Protein AF-A0A0G0BNV8-F1 (afdb_monomer_lite)

Foldseek 3Di:
DVVVVVVVVVVVVVVVPVVPPDDPDLDLDDQDPNQHAPSDHDPLSVLLRVLVNVLVVLLVVLVVLLVVLVVLLVVCVVVVHDSVSSVVSNVVSVVSNVVSVVVLVVQCVVPVCSNRPPPPPPPPPPCPVPPPPPPVPDDPPPPPPPPPPVVVVVVVVVVVVVVVVDQDPVRDD

Structure (mmCIF, N/CA/C/O backbone):
data_AF-A0A0G0BNV8-F1
#
_entry.id   AF-A0A0G0BNV8-F1
#
loop_
_atom_site.group_PDB
_atom_site.id
_atom_site.type_symbol
_atom_site.label_atom_id
_atom_site.label_alt_id
_atom_site.label_comp_id
_atom_site.label_asym_id
_atom_site.label_entity_id
_atom_site.label_seq_id
_atom_site.pdbx_PDB_ins_code
_atom_site.Cartn_x
_atom_site.Cartn_y
_atom_site.Cartn_z
_atom_site.occupancy
_atom_site.B_iso_or_equiv
_atom_site.auth_seq_id
_atom_site.auth_comp_id
_atom_site.auth_asym_id
_atom_site.auth_atom_id
_atom_site.pdbx_PDB_model_num
ATOM 1 N N . MET A 1 1 ? -16.801 23.148 18.130 1.00 55.03 1 MET A N 1
ATOM 2 C CA . MET A 1 1 ? -16.599 23.284 16.663 1.00 55.03 1 MET A CA 1
ATOM 3 C C . MET A 1 1 ? -15.487 24.259 16.250 1.00 55.03 1 MET A C 1
ATOM 5 O O . MET A 1 1 ? -14.806 23.955 15.280 1.00 55.03 1 MET A O 1
ATOM 9 N N . LYS A 1 2 ? -15.260 25.393 16.941 1.00 62.41 2 LYS A N 1
ATOM 10 C CA . LYS A 1 2 ? -14.241 26.399 16.548 1.00 62.41 2 LYS A CA 1
ATOM 11 C C . LYS A 1 2 ? -12.790 25.876 16.585 1.00 62.41 2 LYS A C 1
ATOM 13 O O . LYS A 1 2 ? -12.004 26.203 15.707 1.00 62.41 2 LYS A O 1
ATOM 18 N N . ASN A 1 3 ? -12.479 24.984 17.526 1.00 76.50 3 ASN A N 1
ATOM 19 C CA . ASN A 1 3 ? -11.108 24.498 17.740 1.00 76.50 3 ASN A CA 1
ATOM 20 C C . ASN A 1 3 ? -10.740 23.311 16.831 1.00 76.50 3 ASN A C 1
ATOM 22 O O . ASN A 1 3 ? -9.574 23.135 16.516 1.00 76.50 3 ASN A O 1
ATOM 26 N N . ILE A 1 4 ? -11.722 22.538 16.347 1.00 85.19 4 ILE A N 1
ATOM 27 C CA . ILE A 1 4 ? -11.484 21.416 15.416 1.00 85.19 4 ILE A CA 1
ATOM 28 C C . ILE A 1 4 ? -10.971 21.920 14.068 1.00 85.19 4 ILE A C 1
ATOM 30 O O . ILE A 1 4 ? -10.017 21.366 13.537 1.00 85.19 4 ILE A O 1
ATOM 34 N N . LYS A 1 5 ? -11.550 23.007 13.539 1.00 84.25 5 LYS A N 1
ATOM 35 C CA . LYS A 1 5 ? -11.083 23.609 12.282 1.00 84.25 5 LYS A CA 1
ATOM 36 C C . LYS A 1 5 ? -9.661 24.160 12.418 1.00 84.25 5 LYS A C 1
ATOM 38 O O . LYS A 1 5 ? -8.871 24.012 11.498 1.00 84.25 5 LYS A O 1
ATOM 43 N N . ALA A 1 6 ? -9.332 24.738 13.575 1.00 85.44 6 ALA A N 1
ATOM 44 C CA . ALA A 1 6 ? -7.989 25.230 13.871 1.00 85.44 6 ALA A CA 1
ATOM 45 C C . ALA A 1 6 ? -6.965 24.089 14.009 1.00 85.44 6 ALA A C 1
ATOM 47 O O . ALA A 1 6 ? -5.878 24.191 13.457 1.00 85.44 6 ALA A O 1
ATOM 48 N N . ILE A 1 7 ? -7.325 22.983 14.672 1.00 89.31 7 ILE A N 1
ATOM 49 C CA . ILE A 1 7 ? -6.466 21.791 14.791 1.00 89.31 7 ILE A CA 1
ATOM 50 C C . ILE A 1 7 ? -6.236 21.147 13.419 1.00 89.31 7 ILE A C 1
ATOM 52 O O . ILE A 1 7 ? -5.107 20.809 13.080 1.00 89.31 7 ILE A O 1
ATOM 56 N N . LEU A 1 8 ? -7.286 21.024 12.605 1.00 89.19 8 LEU A N 1
ATOM 57 C CA . LEU A 1 8 ? -7.203 20.441 11.265 1.00 89.19 8 LEU A CA 1
ATOM 58 C C . LEU A 1 8 ? -6.358 21.320 10.324 1.00 89.19 8 LEU A C 1
ATOM 60 O O . LEU A 1 8 ? -5.552 20.803 9.557 1.00 89.19 8 LEU A O 1
ATOM 64 N N . LEU A 1 9 ? -6.466 22.647 10.448 1.00 87.50 9 LEU A N 1
ATOM 65 C CA . LEU A 1 9 ? -5.637 23.604 9.712 1.00 87.50 9 LEU A CA 1
ATOM 66 C C . LEU A 1 9 ? -4.166 23.559 10.153 1.00 87.50 9 LEU A C 1
ATOM 68 O O . LEU A 1 9 ? -3.282 23.641 9.307 1.00 87.50 9 LEU A O 1
ATOM 72 N N . LEU A 1 10 ? -3.894 23.374 11.447 1.00 87.06 10 LEU A N 1
ATOM 73 C CA . LEU A 1 10 ? -2.533 23.257 11.980 1.00 87.06 10 LEU A CA 1
ATOM 74 C C . LEU A 1 10 ? -1.875 21.931 11.565 1.00 87.06 10 LEU A C 1
ATOM 76 O O . LEU A 1 10 ? -0.696 21.917 11.220 1.00 87.06 10 LEU A O 1
ATOM 80 N N . LEU A 1 11 ? -2.643 20.838 11.505 1.00 89.00 11 LEU A N 1
ATOM 81 C CA . LEU A 1 11 ? -2.169 19.538 11.022 1.00 89.00 11 LEU A CA 1
ATOM 82 C C . LEU A 1 11 ? -1.847 19.569 9.518 1.00 89.00 11 LEU A C 1
ATOM 84 O O . LEU A 1 11 ? -0.807 19.062 9.103 1.00 89.00 11 LEU A O 1
ATOM 88 N N . ILE A 1 12 ? -2.682 20.240 8.718 1.00 89.12 12 ILE A N 1
ATOM 89 C CA . ILE A 1 12 ? -2.420 20.487 7.291 1.00 89.12 12 ILE A CA 1
ATOM 90 C C . ILE A 1 12 ? -1.186 21.377 7.098 1.00 89.12 12 ILE A C 1
ATOM 92 O O . ILE A 1 12 ? -0.349 21.080 6.249 1.00 89.12 12 ILE A O 1
ATOM 96 N N . LEU A 1 13 ? -1.038 22.437 7.899 1.00 83.81 13 LEU A N 1
ATOM 97 C CA . LEU A 1 13 ? 0.116 23.335 7.827 1.00 83.81 13 LEU A CA 1
ATOM 98 C C . LEU A 1 13 ? 1.415 22.616 8.219 1.00 83.81 13 LEU A C 1
ATOM 100 O O . LEU A 1 13 ? 2.438 22.814 7.575 1.00 83.81 13 LEU A O 1
ATOM 104 N N . SER A 1 14 ? 1.368 21.733 9.220 1.00 79.12 14 SER A N 1
ATOM 105 C CA . SER A 1 14 ? 2.513 20.903 9.601 1.00 79.12 14 SER A CA 1
ATOM 106 C C . SER A 1 14 ? 2.918 19.949 8.477 1.00 79.12 14 SER A C 1
ATOM 108 O O . SER A 1 14 ? 4.104 19.826 8.199 1.00 79.12 14 SER A O 1
ATOM 110 N N . ILE A 1 15 ? 1.956 19.319 7.798 1.00 84.88 15 ILE A N 1
ATOM 111 C CA . ILE A 1 15 ? 2.214 18.473 6.622 1.00 84.88 15 ILE A CA 1
ATOM 112 C C . ILE A 1 15 ? 2.821 19.266 5.459 1.00 84.88 15 ILE A C 1
ATOM 114 O O . ILE A 1 15 ? 3.676 18.749 4.745 1.00 84.88 15 ILE A O 1
ATOM 118 N N . LEU A 1 16 ? 2.427 20.531 5.298 1.00 80.19 16 LEU A N 1
ATOM 119 C CA . LEU A 1 16 ? 2.891 21.389 4.209 1.00 80.19 16 LEU A CA 1
ATOM 120 C C . LEU A 1 16 ? 4.295 21.976 4.441 1.00 80.19 16 LEU A C 1
ATOM 122 O O . LEU A 1 16 ? 4.973 22.318 3.476 1.00 80.19 16 LEU A O 1
ATOM 126 N N . VAL A 1 17 ? 4.740 22.088 5.697 1.00 77.81 17 VAL A N 1
ATOM 127 C CA . VAL A 1 17 ? 6.058 22.648 6.065 1.00 77.81 17 VAL A CA 1
ATOM 128 C C . VAL A 1 17 ? 7.155 21.573 6.155 1.00 77.81 17 VAL A C 1
ATOM 130 O O . VAL A 1 17 ? 8.331 21.884 5.982 1.00 77.81 17 VAL A O 1
ATOM 133 N N . LEU A 1 18 ? 6.795 20.297 6.337 1.00 69.50 18 LEU A N 1
ATOM 134 C CA . LEU A 1 18 ? 7.748 19.176 6.364 1.00 69.50 18 LEU A CA 1
ATOM 135 C C . LEU A 1 18 ? 8.643 19.017 5.110 1.00 69.50 18 LEU A C 1
ATOM 137 O O . LEU A 1 18 ? 9.811 18.673 5.290 1.00 69.50 18 LEU A O 1
ATOM 141 N N . PRO A 1 19 ? 8.197 19.269 3.860 1.00 67.75 19 PRO A N 1
ATOM 142 C CA . PRO A 1 19 ? 9.045 19.039 2.688 1.00 67.75 19 PRO A CA 1
ATOM 143 C C . PRO A 1 19 ? 10.087 20.140 2.413 1.00 67.75 19 PRO A C 1
ATOM 145 O O . PRO A 1 19 ? 10.895 19.982 1.503 1.00 67.75 19 PRO A O 1
ATOM 148 N N . VAL A 1 20 ? 10.122 21.245 3.173 1.00 67.12 20 VAL A N 1
ATOM 149 C CA . VAL A 1 20 ? 10.993 22.408 2.871 1.00 67.12 20 VAL A CA 1
ATOM 150 C C . VAL A 1 20 ? 12.490 22.125 3.129 1.00 67.12 20 VAL A C 1
ATOM 152 O O . VAL A 1 20 ? 13.349 22.899 2.717 1.00 67.12 20 VAL A O 1
ATOM 155 N N . GLY A 1 21 ? 12.829 21.000 3.768 1.00 60.16 21 GLY A N 1
ATOM 156 C CA . GLY A 1 21 ? 14.207 20.612 4.097 1.00 60.16 21 GLY A CA 1
ATOM 157 C C . GLY A 1 21 ? 14.900 19.648 3.125 1.00 60.16 21 GLY A C 1
ATOM 158 O O . GLY A 1 21 ? 15.998 19.195 3.437 1.00 60.16 21 GLY A O 1
ATOM 159 N N . VAL A 1 22 ? 14.297 19.285 1.987 1.00 62.84 22 VAL A N 1
ATOM 160 C CA . VAL A 1 22 ? 14.895 18.282 1.085 1.00 62.84 22 VAL A CA 1
ATOM 161 C C . VAL A 1 22 ? 15.895 18.950 0.135 1.00 62.84 22 VAL A C 1
ATOM 163 O O . VAL A 1 22 ? 15.526 19.500 -0.901 1.00 62.84 22 VAL A O 1
ATOM 166 N N . LEU A 1 23 ? 17.178 18.920 0.507 1.00 55.41 23 LEU A N 1
ATOM 167 C CA . LEU A 1 23 ? 18.290 19.292 -0.368 1.00 55.41 23 LEU A CA 1
ATOM 168 C C . LEU A 1 23 ? 18.586 18.136 -1.335 1.00 55.41 23 LEU A C 1
ATOM 170 O O . LEU A 1 23 ? 18.737 16.992 -0.913 1.00 55.41 23 LEU A O 1
ATOM 174 N N . ALA A 1 24 ? 18.655 18.443 -2.631 1.00 52.84 24 ALA A N 1
ATOM 175 C CA . ALA A 1 24 ? 18.910 17.498 -3.718 1.00 52.84 24 ALA A CA 1
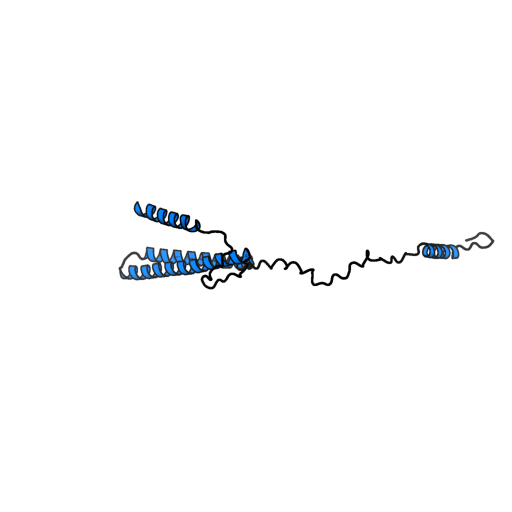ATOM 176 C C . ALA A 1 24 ? 20.386 17.060 -3.765 1.00 52.84 24 ALA A C 1
ATOM 178 O O . ALA A 1 24 ? 21.140 17.468 -4.647 1.00 52.84 24 ALA A O 1
ATOM 179 N N . LEU A 1 25 ? 20.803 16.259 -2.788 1.00 54.06 25 LEU A N 1
ATOM 180 C CA . LEU A 1 25 ? 22.084 15.558 -2.794 1.00 54.06 25 LEU A CA 1
ATOM 181 C C . LEU A 1 25 ? 21.831 14.077 -3.101 1.00 54.06 25 LEU A C 1
ATOM 183 O O . LEU A 1 25 ? 20.781 13.556 -2.729 1.00 54.06 25 LEU A O 1
ATOM 187 N N . GLU A 1 26 ? 22.765 13.426 -3.797 1.00 56.94 26 GLU A N 1
ATOM 188 C CA . GLU A 1 26 ? 22.811 11.975 -4.035 1.00 56.94 26 GLU A CA 1
ATOM 189 C C . GLU A 1 26 ? 22.894 11.273 -2.672 1.00 56.94 26 GLU A C 1
ATOM 191 O O . GLU A 1 26 ? 23.963 11.078 -2.102 1.00 56.94 26 GLU A O 1
ATOM 196 N N . ASN A 1 27 ? 21.733 11.085 -2.053 1.00 64.44 27 ASN A N 1
ATOM 197 C CA . ASN A 1 27 ? 21.618 10.721 -0.655 1.00 64.44 27 ASN A CA 1
ATOM 198 C C . ASN A 1 27 ? 21.410 9.215 -0.582 1.00 64.44 27 ASN A C 1
ATOM 200 O O . ASN A 1 27 ? 20.423 8.719 -1.122 1.00 64.44 27 ASN A O 1
ATOM 204 N N . ASP A 1 28 ? 22.305 8.512 0.114 1.00 71.19 28 ASP A N 1
ATOM 205 C CA . ASP A 1 28 ? 22.068 7.131 0.534 1.00 71.19 28 ASP A CA 1
ATOM 206 C C . ASP A 1 28 ? 20.698 7.070 1.225 1.00 71.19 28 ASP A C 1
ATOM 208 O O . ASP A 1 28 ? 20.463 7.702 2.264 1.00 71.19 28 ASP A O 1
ATOM 212 N N . TYR A 1 29 ? 19.748 6.380 0.597 1.00 74.56 29 TYR A N 1
ATOM 213 C CA . TYR A 1 29 ? 18.403 6.245 1.133 1.00 74.56 29 TYR A CA 1
ATOM 214 C C . TYR A 1 29 ? 18.424 5.186 2.236 1.00 74.56 29 TYR A C 1
ATOM 216 O O . TYR A 1 29 ? 18.928 4.087 2.011 1.00 74.56 29 TYR A O 1
ATOM 224 N N . PRO A 1 30 ? 17.896 5.491 3.433 1.00 80.31 30 PRO A N 1
ATOM 225 C CA . PRO A 1 30 ? 17.883 4.526 4.520 1.00 80.31 30 PRO A CA 1
ATOM 226 C C . PRO A 1 30 ? 16.935 3.370 4.200 1.00 80.31 30 PRO A C 1
ATOM 228 O O . PRO A 1 30 ? 15.886 3.577 3.597 1.00 80.31 30 PRO A O 1
ATOM 231 N N . ASP A 1 31 ? 17.247 2.174 4.686 1.00 85.31 31 ASP A N 1
ATOM 232 C CA . ASP A 1 31 ? 16.359 1.024 4.535 1.00 85.31 31 ASP A CA 1
ATOM 233 C C . ASP A 1 31 ? 15.106 1.200 5.403 1.00 85.31 31 ASP A C 1
ATOM 235 O O . ASP A 1 31 ? 15.164 1.186 6.638 1.00 85.31 31 ASP A O 1
ATOM 239 N N . ILE A 1 32 ? 13.945 1.351 4.764 1.00 83.19 32 ILE A N 1
ATOM 240 C CA . ILE A 1 32 ? 12.662 1.521 5.454 1.00 83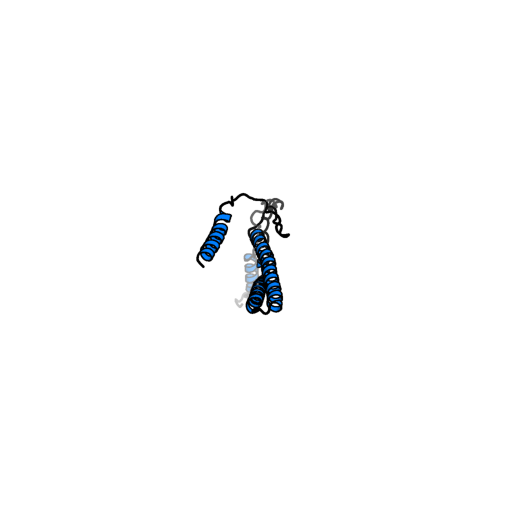.19 32 ILE A CA 1
ATOM 241 C C . ILE A 1 32 ? 11.796 0.288 5.219 1.00 83.19 32 ILE A C 1
ATOM 243 O O . ILE A 1 32 ? 11.426 -0.034 4.089 1.00 83.19 32 ILE A O 1
ATOM 247 N N . LEU A 1 33 ? 11.422 -0.384 6.313 1.00 83.06 33 LEU A N 1
ATOM 248 C CA . LEU A 1 33 ? 10.494 -1.525 6.304 1.00 83.06 33 LEU A CA 1
ATOM 249 C C . LEU A 1 33 ? 10.920 -2.649 5.333 1.00 83.06 33 LEU A C 1
ATOM 251 O O . LEU A 1 33 ? 10.076 -3.282 4.705 1.00 83.06 33 LEU A O 1
ATOM 255 N N . GLY A 1 34 ? 12.232 -2.891 5.217 1.00 79.94 34 GLY A N 1
ATOM 256 C CA . GLY A 1 34 ? 12.809 -3.937 4.364 1.00 79.94 34 GLY A CA 1
ATOM 257 C C . GLY A 1 34 ? 12.942 -3.570 2.883 1.00 79.94 34 GLY A C 1
ATOM 258 O O . GLY A 1 34 ? 13.325 -4.427 2.090 1.00 79.94 34 GLY A O 1
ATOM 259 N N . ASN A 1 35 ? 12.643 -2.324 2.504 1.00 83.69 35 ASN A N 1
ATOM 260 C CA . ASN A 1 35 ? 12.890 -1.816 1.158 1.00 83.69 35 ASN A CA 1
ATOM 261 C C . ASN A 1 35 ? 14.302 -1.230 1.096 1.00 83.69 35 ASN A C 1
ATOM 263 O O . ASN A 1 35 ? 14.595 -0.294 1.839 1.00 83.69 35 ASN A O 1
ATOM 267 N N . VAL A 1 36 ? 15.134 -1.779 0.212 1.00 82.88 36 VAL A N 1
ATOM 268 C CA . VAL A 1 36 ? 16.519 -1.348 -0.022 1.00 82.88 36 VAL A CA 1
ATOM 269 C C . VAL A 1 36 ? 16.625 -0.712 -1.405 1.00 82.88 36 VAL A C 1
ATOM 271 O O . VAL A 1 36 ? 16.018 -1.204 -2.360 1.00 82.88 36 VAL A O 1
ATOM 274 N N . LEU A 1 37 ? 17.385 0.374 -1.518 1.00 83.00 37 LEU A N 1
ATOM 275 C CA . LEU A 1 37 ? 17.700 1.017 -2.794 1.00 83.00 37 LEU A CA 1
ATOM 276 C C . LEU A 1 37 ? 19.146 0.682 -3.193 1.00 83.00 37 LEU A C 1
ATOM 278 O O . LEU A 1 37 ? 20.030 0.673 -2.336 1.00 83.00 37 LEU A O 1
ATOM 282 N N . PRO A 1 38 ? 19.419 0.390 -4.475 1.00 77.62 38 PRO A N 1
ATOM 283 C CA . PRO A 1 38 ? 20.788 0.245 -4.952 1.00 77.62 38 PRO A CA 1
ATOM 284 C C . PRO A 1 38 ? 21.517 1.598 -4.928 1.00 77.62 38 PRO A C 1
ATOM 286 O O . PRO A 1 38 ? 20.890 2.647 -5.037 1.00 77.62 38 PRO A O 1
ATOM 289 N N . ALA A 1 39 ? 22.853 1.568 -4.854 1.00 74.56 39 ALA A N 1
ATOM 290 C CA . ALA A 1 39 ? 23.702 2.762 -4.728 1.00 74.56 39 ALA A CA 1
ATOM 291 C C . ALA A 1 39 ? 23.547 3.796 -5.865 1.00 74.56 39 ALA A C 1
ATOM 293 O O . ALA A 1 39 ? 23.892 4.955 -5.682 1.00 74.56 39 ALA A O 1
ATOM 294 N N . ASN A 1 40 ? 23.032 3.392 -7.032 1.00 76.00 40 ASN A N 1
ATOM 295 C CA . ASN A 1 40 ? 22.676 4.299 -8.123 1.00 76.00 40 ASN A CA 1
ATOM 296 C C . ASN A 1 40 ? 21.260 3.954 -8.618 1.00 76.00 40 ASN A C 1
ATOM 298 O O . ASN A 1 40 ? 21.129 3.152 -9.549 1.00 76.00 40 ASN A O 1
ATOM 302 N N . PRO A 1 41 ? 20.212 4.457 -7.942 1.00 77.00 41 PRO A N 1
ATOM 303 C CA . PRO A 1 41 ? 18.840 4.054 -8.213 1.00 77.00 41 PRO A CA 1
ATOM 304 C C . PRO A 1 41 ? 18.314 4.704 -9.492 1.00 77.00 41 PRO A C 1
ATOM 306 O O . PRO A 1 41 ? 18.455 5.911 -9.696 1.00 77.00 41 PRO A O 1
ATOM 309 N N . ASP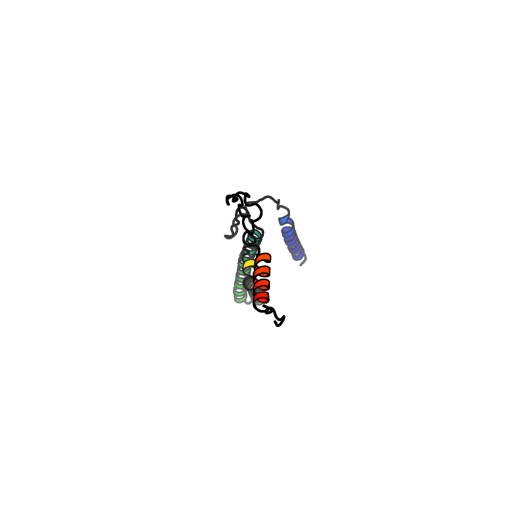 A 1 42 ? 17.667 3.912 -10.345 1.00 82.06 42 ASP A N 1
ATOM 310 C CA . ASP A 1 42 ? 16.908 4.451 -11.473 1.00 82.06 42 ASP A CA 1
ATOM 311 C C . ASP A 1 42 ? 15.564 5.028 -10.985 1.00 82.06 42 ASP A C 1
ATOM 313 O O . ASP A 1 42 ? 15.104 4.780 -9.866 1.00 82.06 42 ASP A O 1
ATOM 317 N N . ILE A 1 43 ? 14.876 5.773 -11.849 1.00 81.81 43 ILE A N 1
ATOM 318 C CA . ILE A 1 43 ? 13.531 6.306 -11.587 1.00 81.81 43 ILE A CA 1
ATOM 319 C C . ILE A 1 43 ? 12.574 5.170 -11.195 1.00 81.81 43 ILE A C 1
ATOM 321 O O . ILE A 1 43 ? 11.722 5.338 -10.322 1.00 81.81 43 ILE A O 1
ATOM 325 N N . ALA A 1 44 ? 12.742 3.998 -11.807 1.00 82.94 44 ALA A N 1
ATOM 326 C CA . ALA A 1 44 ? 12.010 2.785 -11.471 1.00 82.94 44 ALA A CA 1
ATOM 327 C C . ALA A 1 44 ? 12.208 2.338 -10.013 1.00 82.94 44 ALA A C 1
ATOM 329 O O . ALA A 1 44 ? 11.232 2.036 -9.318 1.00 82.94 44 ALA A O 1
ATOM 330 N N . ASP A 1 45 ? 13.451 2.342 -9.535 1.00 83.31 45 ASP A N 1
ATOM 331 C CA . ASP A 1 45 ? 13.789 1.923 -8.175 1.00 83.31 45 ASP A CA 1
ATOM 332 C C . ASP A 1 45 ? 13.204 2.903 -7.151 1.00 83.31 45 ASP A C 1
ATOM 334 O O . ASP A 1 45 ? 12.610 2.489 -6.154 1.00 83.31 45 ASP A O 1
ATOM 338 N N . LEU A 1 46 ? 13.269 4.207 -7.441 1.00 84.75 46 LEU A N 1
ATOM 339 C CA . LEU A 1 46 ? 12.677 5.249 -6.598 1.00 84.75 46 LEU A CA 1
ATOM 340 C C . LEU A 1 46 ? 11.152 5.122 -6.504 1.00 84.75 46 LEU A C 1
ATOM 342 O O . LEU A 1 46 ? 10.587 5.189 -5.410 1.00 84.75 46 LEU A O 1
ATOM 346 N N . VAL A 1 47 ? 10.470 4.916 -7.634 1.00 85.00 47 VAL A N 1
ATOM 347 C CA . VAL A 1 47 ? 9.008 4.745 -7.656 1.00 85.00 47 VAL A CA 1
ATOM 348 C C . VAL A 1 47 ? 8.599 3.507 -6.859 1.00 85.00 47 VAL A C 1
ATOM 350 O O . VAL A 1 47 ? 7.674 3.588 -6.049 1.00 85.00 47 VAL A O 1
ATOM 353 N N . SER A 1 48 ? 9.313 2.393 -7.033 1.00 84.88 48 SER A N 1
ATOM 354 C CA . SER A 1 48 ? 9.069 1.154 -6.281 1.00 84.88 48 SER A CA 1
ATOM 355 C C . SER A 1 48 ? 9.247 1.359 -4.784 1.00 84.88 48 SER A C 1
ATOM 357 O O . SER A 1 48 ? 8.399 0.953 -3.990 1.00 84.88 48 SER A O 1
ATOM 359 N N . TYR A 1 49 ? 10.326 2.035 -4.396 1.00 86.25 49 TYR A N 1
ATOM 360 C CA . TYR A 1 49 ? 10.648 2.309 -3.005 1.00 86.25 49 TYR A CA 1
ATOM 361 C C . TYR A 1 49 ? 9.536 3.105 -2.307 1.00 86.25 49 TYR A C 1
ATOM 363 O O . TYR A 1 49 ? 9.008 2.673 -1.279 1.00 86.25 49 TYR A O 1
ATOM 371 N N . PHE A 1 50 ? 9.097 4.223 -2.895 1.00 86.19 50 PHE A N 1
ATOM 372 C CA . PHE A 1 50 ? 8.018 5.029 -2.315 1.00 86.19 50 PHE A CA 1
ATOM 373 C C . PHE A 1 50 ? 6.658 4.328 -2.354 1.00 86.19 50 PHE A C 1
ATOM 375 O O . PHE A 1 50 ? 5.889 4.444 -1.397 1.00 86.19 50 PHE A O 1
ATOM 382 N N . ALA A 1 51 ? 6.354 3.581 -3.420 1.00 87.50 51 ALA A N 1
ATOM 383 C CA . ALA A 1 51 ? 5.115 2.815 -3.513 1.00 87.50 51 ALA A CA 1
ATOM 384 C C . ALA A 1 51 ? 5.032 1.749 -2.408 1.00 87.50 51 ALA A C 1
ATOM 386 O O . ALA A 1 51 ? 4.021 1.665 -1.708 1.00 87.50 51 ALA A O 1
ATOM 387 N N . ASN A 1 52 ? 6.109 0.993 -2.183 1.00 87.44 52 ASN A N 1
ATOM 388 C CA . ASN A 1 52 ? 6.156 -0.052 -1.159 1.00 87.44 52 ASN A CA 1
ATOM 389 C C . ASN A 1 52 ? 6.065 0.520 0.264 1.00 87.44 52 ASN A C 1
ATOM 391 O O . ASN A 1 52 ? 5.359 -0.027 1.120 1.00 87.44 52 ASN A O 1
ATOM 395 N N . ILE A 1 53 ? 6.712 1.658 0.525 1.00 89.94 53 ILE A N 1
ATOM 396 C CA . ILE A 1 53 ? 6.588 2.363 1.809 1.00 89.94 53 ILE A CA 1
ATOM 397 C C . ILE A 1 53 ? 5.157 2.878 2.009 1.00 89.94 53 ILE A C 1
ATOM 399 O O . ILE A 1 53 ? 4.572 2.692 3.075 1.00 89.94 53 ILE A O 1
ATOM 403 N N . GLY A 1 54 ? 4.550 3.471 0.980 1.00 89.50 54 GLY A N 1
ATOM 404 C CA . GLY A 1 54 ? 3.170 3.952 1.048 1.00 89.50 54 GLY A CA 1
ATOM 405 C C . GLY A 1 54 ? 2.170 2.831 1.345 1.00 89.50 54 GLY A C 1
ATOM 406 O O . GLY A 1 54 ? 1.306 2.979 2.215 1.00 89.50 54 GLY A O 1
ATOM 407 N N . ILE A 1 55 ? 2.315 1.688 0.670 1.00 90.75 55 ILE A N 1
ATOM 408 C CA . ILE A 1 55 ? 1.478 0.498 0.871 1.00 90.75 55 ILE A CA 1
ATOM 409 C C . ILE A 1 55 ? 1.652 -0.058 2.290 1.00 90.75 55 ILE A C 1
ATOM 411 O O . ILE A 1 55 ? 0.658 -0.306 2.975 1.00 90.75 55 ILE A O 1
ATOM 415 N N . SER A 1 56 ? 2.892 -0.214 2.760 1.00 90.50 56 SER A N 1
ATOM 416 C CA . SER A 1 56 ? 3.173 -0.769 4.092 1.00 90.50 56 SER A CA 1
ATOM 417 C C . SER A 1 56 ? 2.645 0.118 5.224 1.00 90.50 56 SER A C 1
ATOM 419 O O . SER A 1 56 ? 1.972 -0.382 6.128 1.00 90.50 56 SER A O 1
ATOM 421 N N . ILE A 1 57 ? 2.844 1.437 5.145 1.00 92.25 57 ILE A N 1
ATOM 422 C CA . ILE A 1 57 ? 2.297 2.390 6.123 1.00 92.25 57 ILE A CA 1
ATOM 423 C C . ILE A 1 57 ? 0.768 2.356 6.117 1.00 92.25 57 ILE A C 1
ATOM 425 O O . ILE A 1 57 ? 0.140 2.314 7.176 1.00 92.25 57 ILE A O 1
ATOM 429 N N . SER A 1 58 ? 0.156 2.341 4.933 1.00 92.44 58 SER A N 1
ATOM 430 C CA . SER A 1 58 ? -1.302 2.325 4.808 1.00 92.44 58 SER A CA 1
ATOM 431 C C . SER A 1 58 ? -1.912 1.042 5.378 1.00 92.44 58 SER A C 1
ATOM 433 O O . SER A 1 58 ? -2.965 1.097 6.013 1.00 92.44 58 SER A O 1
ATOM 435 N N . LEU A 1 59 ? -1.238 -0.102 5.221 1.00 92.56 59 LEU A N 1
ATOM 436 C CA . LEU A 1 59 ? -1.670 -1.377 5.793 1.00 92.56 59 LEU A CA 1
ATOM 437 C C . LEU A 1 59 ? -1.633 -1.361 7.329 1.00 92.56 59 LEU A C 1
ATOM 439 O O . LEU A 1 59 ? -2.588 -1.794 7.983 1.00 92.56 59 LEU A O 1
ATOM 443 N N . ILE A 1 60 ? -0.562 -0.814 7.912 1.00 94.06 60 ILE A N 1
ATOM 444 C CA . ILE A 1 60 ? -0.444 -0.632 9.366 1.00 94.06 60 ILE A CA 1
ATOM 445 C C . ILE A 1 60 ? -1.560 0.289 9.864 1.00 94.06 60 ILE A C 1
ATOM 447 O O . ILE A 1 60 ? -2.265 -0.042 10.819 1.00 94.06 60 ILE A O 1
ATOM 451 N N . LEU A 1 61 ? -1.769 1.421 9.191 1.00 94.56 61 LEU A N 1
ATOM 452 C CA . LEU A 1 61 ? -2.771 2.402 9.589 1.00 94.56 61 LEU A CA 1
ATOM 453 C C . LEU A 1 61 ? -4.195 1.836 9.504 1.00 94.56 61 LEU A C 1
ATOM 455 O O . LEU A 1 61 ? -4.979 2.007 10.438 1.00 94.56 61 LEU A O 1
ATOM 459 N N . ALA A 1 62 ? -4.519 1.105 8.435 1.00 94.25 62 ALA A N 1
ATOM 460 C CA . ALA A 1 62 ? -5.806 0.430 8.293 1.00 94.25 62 ALA A CA 1
ATOM 461 C C . ALA A 1 62 ? -6.041 -0.579 9.429 1.00 94.25 62 ALA A C 1
ATOM 463 O O . ALA A 1 62 ? -7.122 -0.613 10.018 1.00 94.25 62 ALA A O 1
ATOM 464 N N . THR A 1 63 ? -5.008 -1.341 9.797 1.00 94.75 63 THR A N 1
ATOM 465 C CA . THR A 1 63 ? -5.069 -2.300 10.908 1.00 94.75 63 THR A CA 1
ATOM 466 C C . THR A 1 63 ? -5.347 -1.599 12.240 1.00 94.75 63 THR A C 1
ATOM 468 O O . THR A 1 63 ? -6.215 -2.035 12.996 1.00 94.75 63 THR A O 1
ATOM 471 N N . LEU A 1 64 ? -4.683 -0.471 12.514 1.00 95.94 64 LEU A N 1
ATOM 472 C CA . LEU A 1 64 ? -4.906 0.314 13.733 1.00 95.94 64 LEU A CA 1
ATOM 473 C C . LEU A 1 64 ? -6.338 0.856 13.826 1.00 95.94 64 LEU A C 1
ATOM 475 O O . LEU A 1 64 ? -6.951 0.781 14.891 1.00 95.94 64 LEU A O 1
ATOM 479 N N . VAL A 1 65 ? -6.893 1.351 12.716 1.00 94.38 65 VAL A N 1
ATOM 480 C CA . VAL A 1 65 ? -8.282 1.841 12.663 1.00 94.38 65 VAL A CA 1
ATOM 481 C C . VAL A 1 65 ? -9.276 0.712 12.945 1.00 94.38 65 VAL A C 1
ATOM 483 O O . VAL A 1 65 ? -10.224 0.905 13.709 1.00 94.38 65 VAL A O 1
ATOM 486 N N . ILE A 1 66 ? -9.047 -0.480 12.385 1.00 94.88 66 ILE A N 1
ATOM 487 C CA . ILE A 1 66 ? -9.898 -1.653 12.625 1.00 94.88 66 ILE A CA 1
ATOM 488 C C . ILE A 1 66 ? -9.825 -2.088 14.093 1.00 94.88 66 ILE A C 1
ATOM 490 O O . ILE A 1 66 ? -10.868 -2.339 14.697 1.00 94.88 66 ILE A O 1
ATOM 494 N N . ILE A 1 67 ? -8.628 -2.141 14.688 1.00 95.25 67 ILE A N 1
ATOM 495 C CA . ILE A 1 67 ? -8.451 -2.489 16.107 1.00 95.25 67 ILE A CA 1
ATOM 496 C C . ILE A 1 67 ? -9.182 -1.481 16.996 1.00 95.25 67 ILE A C 1
ATOM 498 O O . ILE A 1 67 ? -9.933 -1.879 17.886 1.00 95.25 67 ILE A O 1
ATOM 502 N N . PHE A 1 68 ? -9.011 -0.183 16.740 1.00 93.06 68 PHE A N 1
ATOM 503 C CA . PHE A 1 68 ? -9.659 0.868 17.520 1.00 93.06 68 PHE A CA 1
ATOM 504 C C . PHE A 1 68 ? -11.190 0.790 17.425 1.00 93.06 68 PHE A C 1
ATOM 506 O O . PHE A 1 68 ? -11.872 0.766 18.451 1.00 93.06 68 PHE A O 1
ATOM 513 N N . GLY A 1 69 ? -11.733 0.653 16.211 1.00 91.81 69 GLY A N 1
ATOM 514 C CA . GLY A 1 69 ? -13.172 0.483 15.996 1.00 91.81 69 GLY A CA 1
ATOM 515 C C . GLY A 1 69 ? -13.722 -0.805 16.619 1.00 91.81 69 GLY A C 1
ATOM 516 O O . GLY A 1 69 ? -14.808 -0.800 17.201 1.00 91.81 69 GLY A O 1
ATOM 517 N N . GLY A 1 70 ? -12.955 -1.897 16.561 1.00 91.06 70 GLY A N 1
ATOM 518 C CA . GLY A 1 70 ? -13.305 -3.181 17.166 1.00 91.06 70 GLY A CA 1
ATOM 519 C C . GLY A 1 70 ? -13.354 -3.123 18.694 1.00 91.06 70 GLY A C 1
ATOM 520 O O . GLY A 1 70 ? -14.317 -3.596 19.300 1.00 91.06 70 GLY A O 1
ATOM 521 N N . LEU A 1 71 ? -12.362 -2.486 19.325 1.00 92.62 71 LEU A N 1
ATOM 522 C CA . LEU A 1 71 ? -12.354 -2.248 20.771 1.00 92.62 71 LEU A CA 1
ATOM 523 C C . LEU A 1 71 ? -13.533 -1.367 21.190 1.00 92.62 71 LEU A C 1
ATOM 525 O O . LEU A 1 71 ? -14.263 -1.710 22.120 1.00 92.62 71 LEU A O 1
ATOM 529 N N . GLN A 1 72 ? -13.768 -0.267 20.475 1.00 88.88 72 GLN A N 1
ATOM 530 C CA . GLN A 1 72 ? -14.873 0.646 20.757 1.00 88.88 72 GLN A CA 1
ATOM 531 C C . GLN A 1 72 ? -16.237 -0.049 20.632 1.00 88.88 72 GLN A C 1
ATOM 533 O O . GLN A 1 72 ? -17.109 0.148 21.478 1.00 88.88 72 GLN A O 1
ATOM 538 N N . TYR A 1 73 ? -16.405 -0.922 19.634 1.00 89.94 73 TYR A N 1
ATOM 539 C CA . TYR A 1 73 ? -17.612 -1.728 19.461 1.00 89.94 73 TYR A CA 1
ATOM 540 C C . TYR A 1 73 ? -17.885 -2.640 20.667 1.00 89.94 73 TYR A C 1
ATOM 542 O O . TYR A 1 73 ? -18.998 -2.644 21.199 1.00 89.94 73 TYR A O 1
ATOM 550 N N . MET A 1 74 ? -16.869 -3.375 21.131 1.00 89.69 74 MET A N 1
ATOM 551 C CA . MET A 1 74 ? -16.999 -4.283 22.277 1.00 89.69 74 MET A CA 1
ATOM 552 C C . MET A 1 74 ? -17.298 -3.528 23.578 1.00 89.69 74 MET A C 1
ATOM 554 O O . MET A 1 74 ? -18.194 -3.916 24.330 1.00 89.69 74 MET A O 1
ATOM 558 N N . VAL A 1 75 ? -16.598 -2.417 23.823 1.00 89.56 75 VAL A N 1
ATOM 559 C CA . VAL A 1 75 ? -16.764 -1.616 25.046 1.00 89.56 75 VAL A CA 1
ATOM 560 C C . VAL A 1 75 ? -18.136 -0.937 25.096 1.00 89.56 75 VAL A C 1
ATOM 562 O O . VAL A 1 75 ? -18.783 -0.930 26.143 1.00 89.56 75 VAL A O 1
ATOM 565 N N . TYR A 1 76 ? -18.631 -0.393 23.981 1.00 86.88 76 TYR A N 1
ATOM 566 C CA . TYR A 1 76 ? -19.943 0.269 23.954 1.00 86.88 76 TYR A CA 1
ATOM 567 C C . TYR A 1 76 ? -21.102 -0.708 24.090 1.00 86.88 76 TYR A C 1
ATOM 569 O O . TYR A 1 76 ? -22.093 -0.372 24.741 1.00 86.88 76 TYR A O 1
ATOM 577 N N . ASN A 1 77 ? -20.946 -1.924 23.564 1.00 83.94 77 ASN A N 1
ATOM 578 C CA . ASN A 1 77 ? -21.914 -2.992 23.771 1.00 83.94 77 ASN A CA 1
ATOM 579 C C . ASN A 1 77 ? -22.033 -3.366 25.259 1.00 83.94 77 ASN A C 1
ATOM 581 O O . ASN A 1 77 ? -23.140 -3.524 25.763 1.00 83.94 77 ASN A O 1
ATOM 585 N N . ALA A 1 78 ? -20.910 -3.432 25.982 1.00 81.81 78 ALA A N 1
ATOM 586 C CA . ALA A 1 78 ? -20.904 -3.721 27.419 1.00 81.81 78 ALA A CA 1
ATOM 587 C C . ALA A 1 78 ? -21.547 -2.605 28.270 1.00 81.81 78 ALA A C 1
ATOM 589 O O . ALA A 1 78 ? -22.106 -2.878 29.327 1.00 81.81 78 ALA A O 1
ATOM 590 N N . LEU A 1 79 ? -21.491 -1.353 27.806 1.00 82.88 79 LEU A N 1
ATOM 591 C CA . LEU A 1 79 ? -22.036 -0.178 28.500 1.00 82.88 79 LEU A CA 1
ATOM 592 C C . LEU A 1 79 ? -23.486 0.162 28.102 1.00 82.88 79 LEU A C 1
ATOM 594 O O . LEU A 1 79 ? -24.012 1.174 28.564 1.00 82.88 79 LEU A O 1
ATOM 598 N N . GLY A 1 80 ? -24.120 -0.619 27.217 1.00 78.94 80 GLY A N 1
ATOM 599 C CA . GLY A 1 80 ? -25.471 -0.342 26.707 1.00 78.94 80 GLY A CA 1
ATOM 600 C C . GLY A 1 80 ? -25.574 0.925 25.843 1.00 78.94 80 GLY A C 1
ATOM 601 O O . GLY A 1 80 ? -26.653 1.500 25.712 1.00 78.94 80 GLY A O 1
ATOM 602 N N . LYS A 1 81 ? -24.455 1.394 25.275 1.00 80.62 81 LYS A N 1
ATOM 603 C CA . LYS A 1 81 ? -24.400 2.576 24.399 1.00 80.62 81 LYS A CA 1
ATOM 604 C C . LYS A 1 81 ? -24.564 2.184 22.930 1.00 80.62 81 LYS A C 1
ATOM 606 O O . LYS A 1 81 ? -24.419 1.020 22.562 1.00 80.62 81 LYS A O 1
ATOM 611 N N . SER A 1 82 ? -24.847 3.172 22.074 1.00 75.38 82 SER A N 1
ATOM 612 C CA . SER A 1 82 ? -24.947 2.939 20.628 1.00 75.38 82 SER A CA 1
ATOM 613 C C . SER A 1 82 ? -23.646 2.348 20.085 1.00 75.38 82 SER A C 1
ATOM 615 O O . SER A 1 82 ? -22.576 2.942 20.205 1.00 75.38 82 SER A O 1
ATOM 617 N N . THR A 1 83 ? -23.748 1.183 19.451 1.00 85.31 83 THR A N 1
ATOM 618 C CA . THR A 1 83 ? -22.617 0.487 18.827 1.00 85.31 83 THR A CA 1
ATOM 619 C C . THR A 1 83 ? -22.380 0.913 17.376 1.00 85.31 83 THR A C 1
ATOM 621 O O . THR A 1 83 ? -21.476 0.388 16.725 1.00 85.31 83 THR A O 1
ATOM 624 N N . SER A 1 84 ? -23.182 1.852 16.858 1.00 84.38 84 SER A N 1
ATOM 625 C CA . SER A 1 84 ? -23.117 2.313 15.465 1.00 84.38 84 SER A CA 1
ATOM 626 C C . SER A 1 84 ? -21.738 2.861 15.107 1.00 84.38 84 SER A C 1
ATOM 628 O O . SER A 1 84 ? -21.160 2.453 14.108 1.00 84.38 84 SER A O 1
ATOM 630 N N . GLU A 1 85 ? -21.165 3.685 15.981 1.00 85.75 85 GLU A N 1
ATOM 631 C CA . GLU A 1 85 ? -19.900 4.372 15.721 1.00 85.75 85 GLU A CA 1
ATOM 632 C C . GLU A 1 85 ? -18.724 3.393 15.585 1.00 85.75 85 GLU A C 1
ATOM 634 O O . GLU A 1 85 ? -17.954 3.475 14.632 1.00 85.75 85 GLU A O 1
ATOM 639 N N . GLY A 1 86 ? -18.634 2.384 16.461 1.00 85.56 86 GLY A N 1
ATOM 640 C CA . GLY A 1 86 ? -17.610 1.338 16.352 1.00 85.56 86 GLY A CA 1
ATOM 641 C C . GLY A 1 86 ? -17.732 0.521 15.058 1.00 85.56 86 GLY A C 1
ATOM 642 O O . GLY A 1 86 ? -16.724 0.209 14.423 1.00 85.56 86 GLY A O 1
ATOM 643 N N . LYS A 1 87 ? -18.964 0.227 14.612 1.00 88.75 87 LYS A N 1
ATOM 644 C CA . LYS A 1 87 ? -19.193 -0.455 13.325 1.00 88.75 87 LYS A CA 1
ATOM 645 C C . LYS A 1 87 ? -18.763 0.406 12.141 1.00 88.75 87 LYS A C 1
ATOM 647 O O . LYS A 1 87 ? -18.224 -0.136 11.179 1.00 88.75 87 LYS A O 1
ATOM 652 N N . ASP A 1 88 ? -18.990 1.713 12.202 1.00 92.12 88 ASP A N 1
ATOM 653 C CA . ASP A 1 88 ? -18.626 2.636 11.126 1.00 92.12 88 ASP A CA 1
ATOM 654 C C . ASP A 1 88 ? -17.104 2.767 10.990 1.00 92.12 88 ASP A C 1
ATOM 656 O O . ASP A 1 88 ? -16.585 2.739 9.871 1.00 92.12 88 ASP A O 1
ATOM 660 N N . TRP A 1 89 ? -16.371 2.787 12.108 1.00 91.94 89 TRP A N 1
ATOM 661 C CA . TRP A 1 89 ? -14.905 2.733 12.108 1.00 91.94 89 TRP A CA 1
ATOM 662 C C . TRP A 1 89 ? -14.367 1.444 11.483 1.00 91.94 89 TRP A C 1
ATOM 664 O O . TRP A 1 89 ? -13.507 1.500 10.602 1.00 91.94 89 TRP A O 1
ATOM 674 N N . VAL A 1 90 ? -14.909 0.286 11.875 1.00 93.44 90 VAL A N 1
ATOM 675 C CA . VAL A 1 90 ? -14.499 -1.009 11.304 1.00 93.44 90 VAL A CA 1
ATOM 676 C C . VAL A 1 90 ? -14.806 -1.071 9.808 1.00 93.44 90 VAL A C 1
ATOM 678 O O . VAL A 1 90 ? -13.938 -1.459 9.030 1.00 93.44 90 VAL A O 1
ATOM 681 N N . LYS A 1 91 ? -16.000 -0.642 9.378 1.00 94.25 91 LYS A N 1
ATOM 682 C CA . LYS A 1 91 ? -16.366 -0.585 7.952 1.00 94.25 91 LYS A CA 1
ATOM 683 C C . LYS A 1 91 ? -15.429 0.319 7.159 1.00 94.25 91 LYS A C 1
ATOM 685 O O . LYS A 1 91 ? -15.007 -0.058 6.070 1.00 94.25 91 LYS A O 1
ATOM 690 N N . SER A 1 92 ? -15.096 1.485 7.706 1.00 93.50 92 SER A N 1
ATOM 691 C CA . SER A 1 92 ? -14.206 2.449 7.055 1.00 93.50 92 SER A CA 1
ATOM 692 C C . SER A 1 92 ? -12.789 1.892 6.912 1.00 93.50 92 SER A C 1
ATOM 694 O O . SER A 1 92 ? -12.211 1.962 5.829 1.00 93.50 92 SER A O 1
ATOM 696 N N . GLY A 1 93 ? -12.252 1.264 7.965 1.00 92.94 93 GLY A N 1
ATOM 697 C CA . GLY A 1 93 ? -10.950 0.596 7.913 1.00 92.94 93 GLY A CA 1
ATOM 698 C C . GLY A 1 93 ? -10.922 -0.565 6.915 1.00 92.94 93 GLY A C 1
ATOM 699 O O . GLY A 1 93 ? -9.978 -0.691 6.136 1.00 92.94 93 GLY A O 1
ATOM 700 N N . LEU A 1 94 ? -11.990 -1.369 6.875 1.00 95.50 94 LEU A N 1
ATOM 701 C CA . LEU A 1 94 ? -12.105 -2.497 5.952 1.00 95.50 94 LEU A CA 1
ATOM 702 C C . LEU A 1 94 ? -12.212 -2.038 4.491 1.00 95.50 94 LEU A C 1
ATOM 704 O O . LEU A 1 94 ? -11.568 -2.625 3.627 1.00 95.50 94 LEU A O 1
ATOM 708 N N . LEU A 1 95 ? -12.964 -0.967 4.217 1.00 95.62 95 LEU A N 1
ATOM 709 C CA . LEU A 1 95 ? -13.030 -0.356 2.887 1.00 95.62 95 LEU A CA 1
ATOM 710 C C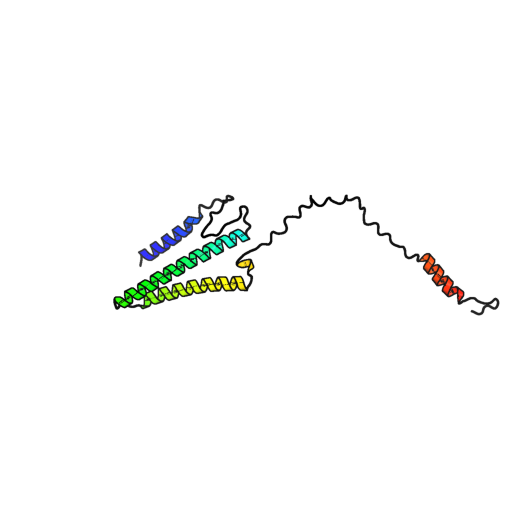 . LEU A 1 95 ? -11.677 0.212 2.451 1.00 95.62 95 LEU A C 1
ATOM 712 O O . LEU A 1 95 ? -11.292 0.017 1.302 1.00 95.62 95 LEU A O 1
ATOM 716 N N . GLY A 1 96 ? -10.938 0.864 3.353 1.00 93.25 96 GLY A N 1
ATOM 717 C CA . GLY A 1 96 ? -9.594 1.368 3.060 1.00 93.25 96 GLY A CA 1
ATOM 718 C C . GLY A 1 96 ? -8.613 0.245 2.721 1.00 93.25 96 GLY A C 1
ATOM 719 O O . GLY A 1 96 ? -7.919 0.307 1.707 1.00 93.25 96 GLY A O 1
ATOM 720 N N . MET A 1 97 ? -8.606 -0.823 3.522 1.00 94.94 97 MET A N 1
ATOM 721 C CA . MET A 1 97 ? -7.772 -1.998 3.261 1.00 94.94 97 MET A CA 1
ATOM 722 C C . MET A 1 97 ? -8.165 -2.694 1.952 1.00 94.94 97 MET A C 1
ATOM 724 O O . MET A 1 97 ? -7.299 -3.048 1.155 1.00 94.94 97 MET A O 1
ATOM 728 N N . PHE A 1 98 ? -9.465 -2.842 1.696 1.00 96.00 98 PHE A N 1
ATOM 729 C CA . PHE A 1 98 ? -9.972 -3.425 0.457 1.00 96.00 98 PHE A CA 1
ATOM 730 C C . PHE A 1 98 ? -9.575 -2.598 -0.770 1.00 96.00 98 PHE A C 1
ATOM 732 O O . PHE A 1 98 ? -9.134 -3.163 -1.769 1.00 96.00 98 PHE A O 1
ATOM 739 N N . LEU A 1 99 ? -9.681 -1.269 -0.693 1.00 95.19 99 LEU A N 1
ATOM 740 C CA . LEU A 1 99 ? -9.287 -0.361 -1.767 1.00 95.19 99 LEU A CA 1
ATOM 741 C C . LEU A 1 99 ? -7.792 -0.484 -2.082 1.00 95.19 99 LEU A C 1
ATOM 743 O O . LEU A 1 99 ? -7.423 -0.580 -3.249 1.00 95.19 99 LEU A O 1
ATOM 747 N N . LEU A 1 100 ? -6.948 -0.535 -1.049 1.00 93.69 100 LEU A N 1
ATOM 748 C CA . LEU A 1 100 ? -5.501 -0.695 -1.189 1.00 93.69 100 LEU A CA 1
ATOM 749 C C . LEU A 1 100 ? -5.145 -2.019 -1.875 1.00 93.69 100 LEU A C 1
ATOM 751 O O . LEU A 1 100 ? -4.411 -2.025 -2.863 1.00 93.69 100 LEU A O 1
ATOM 755 N N . VAL A 1 101 ? -5.697 -3.136 -1.391 1.00 93.62 101 VAL A N 1
ATOM 756 C CA . VAL A 1 101 ? -5.434 -4.465 -1.966 1.00 93.62 101 VAL A CA 1
ATOM 757 C C . VAL A 1 101 ? -5.946 -4.540 -3.403 1.00 93.62 101 VAL A C 1
ATOM 759 O O . VAL A 1 101 ? -5.249 -5.034 -4.285 1.00 93.62 101 VAL A O 1
ATOM 762 N N . THR A 1 102 ? -7.134 -3.996 -3.666 1.00 94.31 102 THR A N 1
ATOM 763 C CA . THR A 1 102 ? -7.718 -3.980 -5.012 1.00 94.31 102 THR A CA 1
ATOM 764 C C . THR A 1 102 ? -6.880 -3.140 -5.972 1.00 94.31 102 THR A C 1
ATOM 766 O O . THR A 1 102 ? -6.625 -3.578 -7.091 1.00 94.31 102 THR A O 1
ATOM 769 N N . ALA A 1 103 ? -6.393 -1.972 -5.545 1.00 92.00 103 ALA A N 1
ATOM 770 C CA . ALA A 1 103 ? -5.507 -1.143 -6.357 1.00 92.00 103 ALA A CA 1
ATOM 771 C C . ALA A 1 103 ? -4.214 -1.888 -6.725 1.00 92.00 103 ALA A C 1
ATOM 773 O O . ALA A 1 103 ? -3.815 -1.879 -7.889 1.00 92.00 103 ALA A O 1
ATOM 774 N N . TYR A 1 104 ? -3.606 -2.596 -5.767 1.00 89.94 104 TYR A N 1
ATOM 775 C CA . TYR A 1 104 ? -2.414 -3.411 -6.014 1.00 89.94 104 TYR A CA 1
ATOM 776 C C . TYR A 1 104 ? -2.684 -4.574 -6.984 1.00 89.94 104 TYR A C 1
ATOM 778 O O . TYR A 1 104 ? -1.903 -4.820 -7.907 1.00 89.94 104 TYR A O 1
ATOM 786 N N . ILE A 1 105 ? -3.815 -5.269 -6.825 1.00 91.44 105 ILE A N 1
ATOM 787 C CA . ILE A 1 105 ? -4.217 -6.364 -7.720 1.00 91.44 105 ILE A CA 1
ATOM 788 C C . ILE A 1 105 ? -4.465 -5.846 -9.140 1.00 91.44 105 ILE A C 1
ATOM 790 O O . ILE A 1 105 ? -3.986 -6.441 -10.100 1.00 91.44 105 ILE A O 1
ATOM 794 N N . ILE A 1 106 ? -5.179 -4.729 -9.299 1.00 92.06 106 ILE A N 1
ATOM 795 C CA . ILE A 1 106 ? -5.440 -4.144 -10.622 1.00 92.06 106 ILE A CA 1
ATOM 796 C C . ILE A 1 106 ? -4.124 -3.755 -11.297 1.00 92.06 106 ILE A C 1
ATOM 798 O O . ILE A 1 106 ? -3.913 -4.087 -12.463 1.00 92.06 106 ILE A O 1
ATOM 802 N N . LEU A 1 107 ? -3.223 -3.098 -10.562 1.00 88.44 107 LEU A N 1
ATOM 803 C CA . LEU A 1 107 ? -1.937 -2.664 -11.098 1.00 88.44 107 LEU A CA 1
ATOM 804 C C . LEU A 1 107 ? -1.092 -3.855 -11.566 1.00 88.44 107 LEU A C 1
ATOM 806 O O . LEU A 1 107 ? -0.609 -3.861 -12.696 1.00 88.44 107 LEU A O 1
ATOM 810 N N . SER A 1 108 ? -0.990 -4.893 -10.732 1.00 88.44 108 SER A N 1
ATOM 811 C CA . SER A 1 108 ? -0.261 -6.125 -11.064 1.00 88.44 108 SER A CA 1
ATOM 812 C C . SER A 1 108 ? -0.914 -6.944 -12.183 1.00 88.44 108 SER A C 1
ATOM 814 O O . SER A 1 108 ? -0.206 -7.633 -12.913 1.00 88.44 108 SER A O 1
ATOM 816 N N . THR A 1 109 ? -2.234 -6.837 -12.367 1.00 91.44 109 THR A N 1
ATOM 817 C CA . THR A 1 109 ? -2.963 -7.524 -13.446 1.00 91.44 109 THR A CA 1
ATOM 818 C C . THR A 1 109 ? -2.777 -6.838 -14.798 1.00 91.44 109 THR A C 1
ATOM 820 O O . THR A 1 109 ? -2.599 -7.519 -15.804 1.00 91.44 109 THR A O 1
ATOM 823 N N . ILE A 1 110 ? -2.832 -5.502 -14.847 1.00 91.19 110 ILE A N 1
ATOM 824 C CA . ILE A 1 110 ? -2.693 -4.757 -16.109 1.00 91.19 110 ILE A CA 1
ATOM 825 C C . ILE A 1 110 ? -1.254 -4.839 -16.609 1.00 91.19 110 ILE A C 1
ATOM 827 O O . ILE A 1 110 ? -1.022 -5.135 -17.779 1.00 91.19 110 ILE A O 1
ATOM 831 N N . ASN A 1 111 ? -0.289 -4.562 -15.732 1.00 84.50 111 ASN A N 1
ATOM 832 C CA . ASN A 1 111 ? 1.115 -4.714 -16.063 1.00 84.50 111 ASN A CA 1
ATOM 833 C C . ASN A 1 111 ? 1.943 -4.880 -14.775 1.00 84.50 111 ASN A C 1
ATOM 835 O O . ASN A 1 111 ? 2.114 -3.917 -14.019 1.00 84.50 111 ASN A O 1
ATOM 839 N N . PRO A 1 112 ? 2.522 -6.070 -14.544 1.00 80.38 112 PRO A N 1
ATOM 840 C CA . PRO A 1 112 ? 3.318 -6.329 -13.350 1.00 80.38 112 PRO A CA 1
ATOM 841 C C . PRO A 1 112 ? 4.569 -5.446 -13.277 1.00 80.38 112 PRO A C 1
ATOM 843 O O . PRO A 1 112 ? 5.055 -5.189 -12.180 1.00 80.38 112 PRO A O 1
ATOM 846 N N . ALA A 1 113 ? 5.043 -4.902 -14.403 1.00 78.00 113 ALA A N 1
ATOM 847 C CA . ALA A 1 113 ? 6.134 -3.934 -14.430 1.00 78.00 113 ALA A CA 1
ATOM 848 C C . ALA A 1 113 ? 5.740 -2.547 -13.885 1.00 78.00 113 ALA A C 1
ATOM 850 O O . ALA A 1 113 ? 6.599 -1.691 -13.774 1.00 78.00 113 ALA A O 1
ATOM 851 N N . LEU A 1 114 ? 4.477 -2.275 -13.534 1.00 70.44 114 LEU A N 1
ATOM 852 C CA . LEU A 1 114 ? 4.145 -1.092 -12.720 1.00 70.44 114 LEU A CA 1
ATOM 853 C C . LEU A 1 114 ? 4.122 -1.398 -11.223 1.00 70.44 114 LEU A C 1
ATOM 855 O O . LEU A 1 114 ? 4.335 -0.498 -10.419 1.00 70.44 114 LEU A O 1
ATOM 859 N N . ALA A 1 115 ? 3.859 -2.650 -10.849 1.00 70.75 115 ALA A N 1
ATOM 860 C CA . ALA A 1 115 ? 3.951 -3.086 -9.459 1.00 70.75 115 ALA A CA 1
ATOM 861 C C . ALA A 1 115 ? 5.410 -3.344 -9.042 1.00 70.75 115 ALA A C 1
ATOM 863 O O . ALA A 1 115 ? 5.751 -3.182 -7.876 1.00 70.75 115 ALA A O 1
ATOM 864 N N . ASN A 1 116 ? 6.261 -3.731 -9.995 1.00 70.31 116 ASN A N 1
ATOM 865 C CA . ASN A 1 116 ? 7.703 -3.852 -9.831 1.00 70.31 116 ASN A CA 1
ATOM 866 C C . ASN A 1 116 ? 8.410 -3.398 -11.123 1.00 70.31 116 ASN A C 1
ATOM 868 O O . ASN A 1 116 ? 8.713 -4.239 -11.981 1.00 70.31 116 ASN A O 1
ATOM 872 N N . PRO A 1 117 ? 8.596 -2.082 -11.328 1.00 64.50 117 PRO A N 1
ATOM 873 C CA . PRO A 1 117 ? 9.268 -1.551 -12.503 1.00 64.50 117 PRO A CA 1
ATOM 874 C C . PRO A 1 117 ? 10.694 -2.066 -12.594 1.00 64.50 117 PRO A C 1
ATOM 876 O O . PRO A 1 117 ? 11.621 -1.603 -11.951 1.00 64.50 117 PRO A O 1
ATOM 879 N N . THR A 1 118 ? 10.855 -3.036 -13.480 1.00 61.44 118 THR A N 1
ATOM 880 C CA . THR A 1 118 ? 12.130 -3.391 -14.074 1.00 61.44 118 THR A CA 1
ATOM 881 C C . THR A 1 118 ? 12.217 -2.590 -15.361 1.00 61.44 118 THR A C 1
ATOM 883 O O . THR A 1 118 ? 11.839 -3.064 -16.433 1.00 61.44 118 THR A O 1
ATOM 886 N N . ILE A 1 119 ? 12.677 -1.336 -15.274 1.00 60.53 119 ILE A N 1
ATOM 887 C CA . ILE A 1 119 ? 13.219 -0.690 -16.470 1.00 60.53 119 ILE A CA 1
ATOM 888 C C . ILE A 1 119 ? 14.441 -1.528 -16.810 1.00 60.53 119 ILE A C 1
ATOM 890 O O . ILE A 1 119 ? 15.462 -1.476 -16.129 1.00 60.53 119 ILE A O 1
ATOM 894 N N . GLY A 1 120 ? 14.275 -2.425 -17.785 1.00 55.41 120 GLY A N 1
ATOM 895 C CA . GLY A 1 120 ? 15.358 -3.258 -18.268 1.00 55.41 120 GLY A CA 1
ATOM 896 C C . GLY A 1 120 ? 16.478 -2.311 -18.632 1.00 55.41 120 GLY A C 1
ATOM 897 O O . GLY A 1 120 ? 16.295 -1.542 -19.572 1.00 55.41 120 GLY A O 1
ATOM 898 N N . LYS A 1 121 ? 17.547 -2.333 -17.821 1.00 53.62 121 LYS A N 1
ATOM 899 C CA . LYS A 1 121 ? 18.788 -1.572 -17.960 1.00 53.62 121 LYS A CA 1
ATOM 900 C C . LYS A 1 121 ? 19.019 -1.402 -19.452 1.00 53.62 121 LYS A C 1
ATOM 902 O O . LYS A 1 121 ? 19.379 -2.380 -20.112 1.00 53.62 121 LYS A O 1
ATOM 907 N N . LEU A 1 122 ? 18.627 -0.240 -19.994 1.00 53.62 122 LEU A N 1
ATOM 908 C CA . LEU A 1 122 ? 18.689 0.012 -21.429 1.00 53.62 122 LEU A CA 1
ATOM 909 C C . LEU A 1 122 ? 20.138 -0.230 -21.753 1.00 53.62 122 LEU A C 1
ATOM 911 O O . LEU A 1 122 ? 20.967 0.482 -21.195 1.00 53.62 122 LEU A O 1
ATOM 915 N N . LEU A 1 123 ? 20.364 -1.327 -22.484 1.00 53.84 123 LEU A N 1
ATOM 916 C CA . LEU A 1 123 ? 21.630 -2.018 -22.677 1.00 53.84 123 LEU A CA 1
ATOM 917 C C . LEU A 1 123 ? 22.786 -1.154 -22.201 1.00 53.84 123 LEU A C 1
ATOM 919 O O . LEU A 1 123 ? 23.008 -0.115 -22.828 1.00 53.84 123 LEU A O 1
ATOM 923 N N . ASP A 1 124 ? 23.492 -1.586 -21.137 1.00 50.81 124 ASP A N 1
ATOM 924 C CA . ASP A 1 124 ? 24.879 -1.162 -20.903 1.00 50.81 124 ASP A CA 1
ATOM 925 C C . ASP A 1 124 ? 25.455 -0.983 -22.291 1.00 50.81 124 ASP A C 1
ATOM 927 O O . ASP A 1 124 ? 25.491 -1.969 -23.044 1.00 50.81 124 ASP A O 1
ATOM 931 N N . VAL A 1 125 ? 25.703 0.279 -22.672 1.00 53.22 125 VAL A N 1
ATOM 932 C CA . VAL A 1 125 ? 26.181 0.619 -24.004 1.00 53.22 125 VAL A CA 1
ATOM 933 C C . VAL A 1 125 ? 27.281 -0.378 -24.218 1.00 53.22 125 VAL A C 1
ATOM 935 O O . VAL A 1 125 ? 28.220 -0.405 -23.418 1.00 53.22 125 VAL A O 1
ATOM 938 N N . ILE A 1 126 ? 27.056 -1.283 -25.176 1.00 55.69 126 ILE A N 1
ATOM 939 C CA . ILE A 1 126 ? 27.934 -2.412 -25.452 1.00 55.69 126 ILE A CA 1
ATOM 940 C C . ILE A 1 126 ? 29.334 -1.844 -25.277 1.00 55.69 126 ILE A C 1
ATOM 942 O O . ILE A 1 126 ? 29.593 -0.815 -25.916 1.00 55.69 126 ILE A O 1
ATOM 946 N N . PRO A 1 127 ? 30.204 -2.378 -24.401 1.00 53.38 127 PRO A N 1
ATOM 947 C CA . PRO A 1 127 ? 31.577 -1.930 -24.368 1.00 53.38 127 PRO A CA 1
ATOM 948 C C . PRO A 1 127 ? 32.142 -2.330 -25.726 1.00 53.38 127 PRO A C 1
ATOM 950 O O . PRO A 1 127 ? 32.686 -3.415 -25.924 1.00 53.38 127 PRO A O 1
ATOM 953 N N . PHE A 1 128 ? 31.965 -1.443 -26.700 1.00 57.31 128 PHE A N 1
ATOM 954 C CA . PHE A 1 128 ? 32.392 -1.582 -28.082 1.00 57.31 128 PHE A CA 1
ATOM 955 C C . PHE A 1 128 ? 33.919 -1.713 -28.141 1.00 57.31 128 PHE A C 1
ATOM 957 O O . PHE A 1 128 ? 34.476 -2.027 -29.182 1.00 57.31 128 PHE A O 1
ATOM 964 N N . ILE A 1 129 ? 34.582 -1.510 -26.999 1.00 57.56 129 ILE A N 1
ATOM 965 C CA . ILE A 1 129 ? 36.015 -1.552 -26.781 1.00 57.56 129 ILE A CA 1
ATOM 966 C 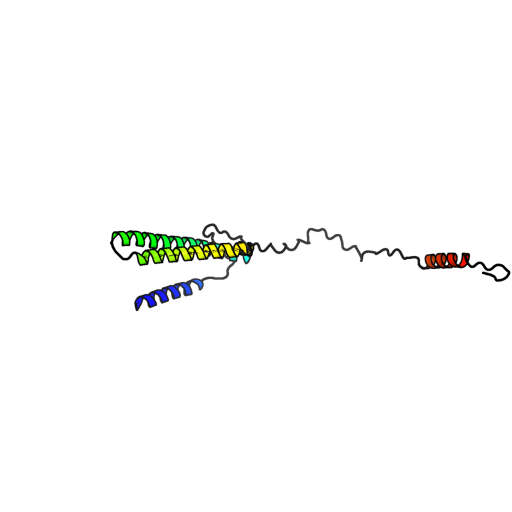C . ILE A 1 129 ? 36.563 -2.986 -26.624 1.00 57.56 129 ILE A C 1
ATOM 968 O O . ILE A 1 129 ? 37.768 -3.155 -26.762 1.00 57.56 129 ILE A O 1
ATOM 972 N N . ASN A 1 130 ? 35.744 -4.027 -26.372 1.00 55.44 130 ASN A N 1
ATOM 973 C CA . ASN A 1 130 ? 36.263 -5.410 -26.245 1.00 55.44 130 ASN A CA 1
ATOM 974 C C . ASN A 1 130 ? 35.827 -6.387 -27.348 1.00 55.44 130 ASN A C 1
ATOM 976 O O . ASN A 1 130 ? 36.140 -7.576 -27.297 1.00 55.44 130 ASN A O 1
ATOM 980 N N . ARG A 1 131 ? 35.175 -5.896 -28.405 1.00 49.47 131 ARG A N 1
ATOM 981 C CA . ARG A 1 131 ? 35.437 -6.496 -29.712 1.00 49.47 131 ARG A CA 1
ATOM 982 C C . ARG A 1 131 ? 36.729 -5.851 -30.163 1.00 49.47 131 ARG A C 1
ATOM 984 O O . ARG A 1 131 ? 36.753 -4.641 -30.364 1.00 49.47 131 ARG A O 1
ATOM 991 N N . SER A 1 132 ? 37.790 -6.638 -30.322 1.00 53.06 132 SER A N 1
ATOM 992 C CA . SER A 1 132 ? 38.811 -6.275 -31.295 1.00 53.06 132 SER A CA 1
ATOM 993 C C . SER A 1 132 ? 38.046 -5.836 -32.534 1.00 53.06 132 SER A C 1
ATOM 995 O O . SER A 1 132 ? 37.321 -6.631 -33.130 1.00 53.06 132 SER A O 1
ATOM 997 N N . ILE A 1 133 ? 38.088 -4.538 -32.835 1.00 56.19 133 ILE A N 1
ATOM 998 C CA . ILE A 1 133 ? 37.589 -4.034 -34.101 1.00 56.19 133 ILE A CA 1
ATOM 999 C C . ILE A 1 133 ? 38.369 -4.878 -35.103 1.00 56.19 133 ILE A C 1
ATOM 1001 O O . ILE A 1 133 ? 39.602 -4.768 -35.107 1.00 56.19 133 ILE A O 1
ATOM 1005 N N . PRO A 1 134 ? 37.744 -5.792 -35.873 1.00 56.88 134 PRO A N 1
ATOM 1006 C CA . PRO A 1 134 ? 38.458 -6.342 -37.003 1.00 56.88 134 PRO A CA 1
ATOM 1007 C C . PRO A 1 134 ? 38.868 -5.101 -37.777 1.00 56.88 134 PRO A C 1
ATOM 1009 O O . PRO A 1 134 ? 38.004 -4.292 -38.121 1.00 56.88 134 PRO A O 1
ATOM 1012 N N . SER A 1 135 ? 40.182 -4.885 -37.889 1.00 55.62 135 SER A N 1
ATOM 1013 C CA . SER A 1 135 ? 40.758 -3.721 -38.551 1.00 55.62 135 SER A CA 1
ATOM 1014 C C . SER A 1 135 ? 39.890 -3.395 -39.753 1.00 55.62 135 SER A C 1
ATOM 1016 O O . SER A 1 135 ? 39.566 -4.314 -40.518 1.00 55.62 135 SER A O 1
ATOM 1018 N N . LEU A 1 136 ? 39.515 -2.129 -39.922 1.00 54.44 136 LEU A N 1
ATOM 1019 C CA . LEU A 1 136 ? 38.806 -1.646 -41.102 1.00 54.44 136 LEU A CA 1
ATOM 1020 C C . LEU A 1 136 ? 39.751 -1.672 -42.328 1.00 54.44 136 LEU A C 1
ATOM 1022 O O . LEU A 1 136 ? 39.900 -0.699 -43.045 1.00 54.44 136 LEU A O 1
ATOM 1026 N N . ASN A 1 137 ? 40.416 -2.806 -42.549 1.00 57.34 137 ASN A N 1
ATOM 1027 C CA . ASN A 1 137 ? 41.103 -3.217 -43.765 1.00 57.34 137 ASN A CA 1
ATOM 1028 C C . ASN A 1 137 ? 40.147 -3.954 -44.703 1.00 57.34 137 ASN A C 1
ATOM 1030 O O . ASN A 1 137 ? 40.568 -4.581 -45.672 1.00 57.34 137 ASN A O 1
ATOM 1034 N N . GLN A 1 138 ? 38.849 -3.883 -44.431 1.00 60.56 138 GLN A N 1
ATOM 1035 C CA . GLN A 1 138 ? 37.851 -4.208 -45.424 1.00 60.56 138 GLN A CA 1
ATOM 1036 C C . GLN A 1 138 ? 37.435 -2.880 -46.037 1.00 60.56 138 GLN A C 1
ATOM 1038 O O . GLN A 1 138 ? 36.523 -2.208 -45.561 1.00 60.56 138 GLN A O 1
ATOM 1043 N N . GLY A 1 139 ? 38.138 -2.509 -47.114 1.00 66.25 139 GLY A N 1
ATOM 1044 C CA . GLY A 1 139 ? 37.510 -1.694 -48.147 1.00 66.25 139 GLY A CA 1
ATOM 1045 C C . GLY A 1 139 ? 36.141 -2.296 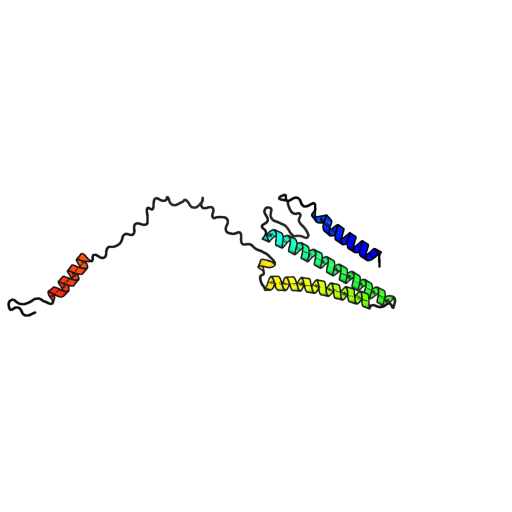-48.500 1.00 66.25 139 GLY A C 1
ATOM 1046 O O . GLY A 1 139 ? 35.904 -3.471 -48.191 1.00 66.25 139 GLY A O 1
ATOM 1047 N N . PRO A 1 140 ? 35.230 -1.506 -49.097 1.00 61.72 140 PRO A N 1
ATOM 1048 C CA . PRO A 1 140 ? 33.863 -1.944 -49.383 1.00 61.72 140 PRO A CA 1
ATOM 1049 C C . PRO A 1 140 ? 33.883 -3.379 -49.918 1.00 61.72 140 PRO A C 1
ATOM 1051 O O . PRO A 1 140 ? 34.759 -3.668 -50.743 1.00 61.72 140 PRO A O 1
ATOM 1054 N N . PRO A 1 141 ? 33.010 -4.281 -49.419 1.00 61.81 141 PRO A N 1
ATOM 1055 C CA . PRO A 1 141 ? 33.072 -5.699 -49.750 1.00 61.81 141 PRO A CA 1
ATOM 1056 C C . PRO A 1 141 ? 33.238 -5.817 -51.257 1.00 61.81 141 PRO A C 1
ATOM 1058 O O . PRO A 1 141 ? 32.401 -5.317 -52.012 1.00 61.81 141 PRO A O 1
ATOM 1061 N N . LYS A 1 142 ? 34.371 -6.384 -51.696 1.00 57.19 142 LYS A N 1
ATOM 1062 C CA . LYS A 1 142 ? 34.659 -6.573 -53.115 1.00 57.19 142 LYS A CA 1
ATOM 1063 C C . LYS A 1 142 ? 33.666 -7.610 -53.608 1.00 57.19 142 LYS A C 1
ATOM 1065 O O . LYS A 1 142 ? 33.930 -8.808 -53.576 1.00 57.19 142 LYS A O 1
ATOM 1070 N N . MET A 1 143 ? 32.496 -7.130 -54.004 1.00 58.97 143 MET A N 1
ATOM 1071 C CA . MET A 1 143 ? 31.510 -7.882 -54.745 1.00 58.97 143 MET A CA 1
ATOM 1072 C C . MET A 1 143 ? 32.230 -8.280 -56.027 1.00 58.97 143 MET A C 1
ATOM 1074 O O . MET A 1 143 ? 32.436 -7.465 -56.925 1.00 58.97 143 MET A O 1
ATOM 1078 N N . ILE A 1 144 ? 32.728 -9.514 -56.071 1.00 62.47 144 ILE A N 1
ATOM 1079 C CA . ILE A 1 144 ? 33.154 -10.120 -57.323 1.00 62.47 144 ILE A CA 1
ATOM 1080 C C . ILE A 1 144 ? 31.847 -10.362 -58.062 1.00 62.47 144 ILE A C 1
ATOM 1082 O O . ILE A 1 144 ? 31.198 -11.395 -57.897 1.00 62.47 144 ILE A O 1
ATOM 1086 N N . TYR A 1 145 ? 31.416 -9.351 -58.811 1.00 58.00 145 TYR A N 1
ATOM 1087 C CA . TYR A 1 145 ? 30.358 -9.513 -59.783 1.00 58.00 145 TYR A CA 1
ATOM 1088 C C . TYR A 1 145 ? 30.887 -10.548 -60.765 1.00 58.00 145 TYR A C 1
ATOM 1090 O O . TYR A 1 145 ? 31.845 -10.304 -61.499 1.00 58.00 145 TYR A O 1
ATOM 1098 N N . LYS A 1 146 ? 30.324 -11.755 -60.716 1.00 70.75 146 LYS A N 1
ATOM 1099 C CA . LYS A 1 146 ? 30.496 -12.704 -61.803 1.00 70.75 146 LYS A CA 1
ATOM 1100 C C . LYS A 1 146 ? 29.749 -12.081 -62.966 1.00 70.75 146 LYS A C 1
ATOM 1102 O O . LYS A 1 146 ? 28.525 -12.174 -63.020 1.00 70.75 146 LYS A O 1
ATOM 1107 N N . GLU A 1 147 ? 30.471 -11.335 -63.797 1.00 74.69 147 GLU A N 1
ATOM 1108 C CA . GLU A 1 147 ? 29.877 -10.727 -64.975 1.00 74.69 147 GLU A CA 1
ATOM 1109 C C . GLU A 1 147 ? 29.191 -11.841 -65.752 1.00 74.69 147 GLU A C 1
ATOM 1111 O O . GLU A 1 147 ? 29.783 -12.887 -66.034 1.00 74.69 147 GLU A O 1
ATOM 1116 N N . ILE A 1 148 ? 27.903 -11.646 -66.023 1.00 77.00 148 ILE A N 1
ATOM 1117 C CA . ILE A 1 148 ? 27.208 -12.463 -67.002 1.00 77.00 148 ILE A CA 1
ATOM 1118 C C . ILE A 1 148 ? 27.948 -12.159 -68.302 1.00 77.00 148 ILE A C 1
ATOM 1120 O O . ILE A 1 148 ? 27.939 -10.995 -68.712 1.00 77.00 148 ILE A O 1
ATOM 1124 N N . PRO A 1 149 ? 28.622 -13.132 -68.939 1.00 72.56 149 PRO A N 1
ATOM 1125 C CA . PRO A 1 149 ? 29.387 -12.856 -70.138 1.00 72.56 149 PRO A CA 1
ATOM 1126 C C . PRO A 1 149 ? 28.391 -12.737 -71.294 1.00 72.56 149 PRO A C 1
ATOM 1128 O O . PRO A 1 149 ? 28.226 -13.643 -72.103 1.00 72.56 149 PRO A O 1
ATOM 1131 N N . LEU A 1 150 ? 27.663 -11.617 -71.332 1.00 80.81 150 LEU A N 1
ATOM 1132 C CA . LEU A 1 150 ? 26.613 -11.345 -72.309 1.00 80.81 150 LEU A CA 1
ATOM 1133 C C . LEU A 1 150 ? 27.163 -11.426 -73.734 1.00 80.81 150 LEU A C 1
ATOM 1135 O O . LEU A 1 150 ? 26.423 -11.811 -74.624 1.00 80.81 150 LEU A O 1
ATOM 1139 N N . GLY A 1 151 ? 28.457 -11.152 -73.933 1.00 78.12 151 GLY A N 1
ATOM 1140 C CA . GLY A 1 151 ? 29.149 -11.369 -75.203 1.00 78.12 151 GLY A CA 1
ATOM 1141 C C . GLY A 1 151 ? 29.174 -12.840 -75.623 1.00 78.12 151 GLY A C 1
ATOM 1142 O O . GLY A 1 151 ? 28.676 -13.166 -76.694 1.00 78.12 151 GLY A O 1
ATOM 1143 N N . THR A 1 152 ? 29.659 -13.752 -74.772 1.00 78.19 152 THR A N 1
ATOM 1144 C CA . THR A 1 152 ? 29.708 -15.185 -75.124 1.00 78.19 152 THR A CA 1
ATOM 1145 C C . THR A 1 152 ? 28.323 -15.827 -75.128 1.00 78.19 152 THR A C 1
ATOM 1147 O O . THR A 1 152 ? 28.068 -16.736 -75.918 1.00 78.19 152 THR A O 1
ATOM 1150 N N . LEU A 1 153 ? 27.386 -15.349 -74.301 1.00 79.38 153 LEU A N 1
ATOM 1151 C CA . LEU A 1 153 ? 25.985 -15.767 -74.392 1.00 79.38 153 LEU A CA 1
ATOM 1152 C C . LEU A 1 153 ? 25.326 -15.264 -75.680 1.00 79.38 153 LEU A C 1
ATOM 1154 O O . LEU A 1 153 ? 24.604 -16.024 -76.314 1.00 79.38 153 LEU A O 1
ATOM 1158 N N . ALA A 1 154 ? 25.577 -14.024 -76.100 1.00 78.69 154 ALA A N 1
ATOM 1159 C CA . ALA A 1 154 ? 25.066 -13.516 -77.367 1.00 78.69 154 ALA A CA 1
ATOM 1160 C C . ALA A 1 154 ? 25.677 -14.285 -78.538 1.00 78.69 154 ALA A C 1
ATOM 1162 O O . ALA A 1 154 ? 24.930 -14.726 -79.401 1.00 78.69 154 ALA A O 1
ATOM 1163 N N . GLU A 1 155 ? 26.987 -14.541 -78.538 1.00 78.44 155 GLU A N 1
ATOM 1164 C CA . GLU A 1 155 ? 27.637 -15.350 -79.571 1.00 78.44 155 GLU A CA 1
ATOM 1165 C C . GLU A 1 155 ? 27.082 -16.769 -79.610 1.00 78.44 155 GLU A C 1
ATOM 1167 O O . GLU A 1 155 ? 26.753 -17.258 -80.684 1.00 78.44 155 GLU A O 1
ATOM 1172 N N . THR A 1 156 ? 26.903 -17.434 -78.468 1.00 77.81 156 THR A N 1
ATOM 1173 C CA . THR A 1 156 ? 26.344 -18.795 -78.446 1.00 77.81 156 THR A CA 1
ATOM 1174 C C . THR A 1 156 ? 24.868 -18.828 -78.836 1.00 77.81 156 THR A C 1
ATOM 1176 O O . THR A 1 156 ? 24.465 -19.742 -79.549 1.00 77.81 156 THR A O 1
ATOM 1179 N N . VAL A 1 157 ? 24.055 -17.840 -78.451 1.00 79.69 157 VAL A N 1
ATOM 1180 C CA . VAL A 1 157 ? 22.638 -17.757 -78.847 1.00 79.69 157 VAL A CA 1
ATOM 1181 C C . VAL A 1 157 ? 22.487 -17.384 -80.323 1.00 79.69 157 VAL A C 1
ATOM 1183 O O . VAL A 1 157 ? 21.681 -18.007 -81.017 1.00 79.69 157 VAL A O 1
ATOM 1186 N N . LEU A 1 158 ? 23.270 -16.427 -80.829 1.00 75.44 158 LEU A N 1
ATOM 1187 C CA . LEU A 1 158 ? 23.295 -16.089 -82.252 1.00 75.44 158 LEU A CA 1
ATOM 1188 C C . LEU A 1 158 ? 23.819 -17.264 -83.074 1.00 75.44 158 LEU A C 1
ATOM 1190 O O . LEU A 1 158 ? 23.128 -17.691 -83.989 1.00 75.44 158 LEU A O 1
ATOM 1194 N N . SER A 1 159 ? 24.960 -17.859 -82.720 1.00 73.31 159 SER A N 1
ATOM 1195 C CA . SER A 1 159 ? 25.527 -19.006 -83.450 1.00 73.31 159 SER A CA 1
ATOM 1196 C C . SER A 1 159 ? 24.582 -20.206 -83.440 1.00 73.31 159 SER A C 1
ATOM 1198 O O . SER A 1 159 ? 24.406 -20.868 -84.461 1.00 73.31 159 SER A O 1
ATOM 1200 N N . ARG A 1 160 ? 23.900 -20.462 -82.314 1.00 70.50 160 ARG A N 1
ATOM 1201 C CA . ARG A 1 160 ? 22.896 -21.528 -82.218 1.00 70.50 160 ARG A CA 1
ATOM 1202 C C . ARG A 1 160 ? 21.666 -21.252 -83.080 1.00 70.50 160 ARG A C 1
ATOM 1204 O O . ARG A 1 160 ? 21.111 -22.201 -83.620 1.00 70.50 160 ARG A O 1
ATOM 1211 N N . LYS A 1 161 ? 21.230 -19.994 -83.231 1.00 68.06 161 LYS A N 1
ATOM 1212 C CA . LYS A 1 161 ? 20.150 -19.656 -84.173 1.00 68.06 161 LYS A CA 1
ATOM 1213 C C . LYS A 1 161 ? 20.610 -19.708 -85.631 1.00 68.06 161 LYS A C 1
ATOM 1215 O O . LYS A 1 161 ? 19.840 -20.174 -86.459 1.00 68.06 161 LYS A O 1
ATOM 1220 N N . ILE A 1 162 ? 21.830 -19.270 -85.940 1.00 65.62 162 ILE A N 1
ATOM 1221 C CA . ILE A 1 162 ? 22.376 -19.231 -87.308 1.00 65.62 162 ILE A CA 1
ATOM 1222 C C . ILE A 1 162 ? 22.664 -20.646 -87.831 1.00 65.62 162 ILE A C 1
ATOM 1224 O O . ILE A 1 162 ? 22.427 -20.915 -89.001 1.00 65.62 162 ILE A O 1
ATOM 1228 N N . SER A 1 163 ? 23.069 -21.588 -86.968 1.00 60.78 163 SER A N 1
ATOM 1229 C CA . SER A 1 163 ? 23.279 -22.992 -87.361 1.00 60.78 163 SER A CA 1
ATOM 1230 C C . SER A 1 163 ? 22.000 -23.705 -87.826 1.00 60.78 163 SER A C 1
ATOM 1232 O O . SER A 1 163 ? 22.105 -24.758 -88.446 1.00 60.78 163 SER A O 1
ATOM 1234 N N . CYS A 1 164 ? 20.816 -23.157 -87.528 1.00 61.41 164 CYS A N 1
ATOM 1235 C CA . CYS A 1 164 ? 19.532 -23.651 -88.034 1.00 61.41 164 CYS A CA 1
ATOM 1236 C C . CYS A 1 164 ? 19.028 -22.877 -89.271 1.00 61.41 164 CYS A C 1
ATOM 1238 O O . CYS A 1 164 ? 17.913 -23.136 -89.707 1.00 61.41 164 CYS A O 1
ATOM 1240 N N . TYR A 1 165 ? 19.807 -21.919 -89.787 1.00 60.38 165 TYR A N 1
ATOM 1241 C CA . TYR A 1 165 ? 19.543 -21.124 -90.996 1.00 60.38 165 TYR A CA 1
ATOM 1242 C C . TYR A 1 165 ? 20.736 -21.239 -91.957 1.00 60.38 165 TYR A C 1
ATOM 1244 O O . TYR A 1 165 ? 21.325 -20.241 -92.385 1.00 60.38 165 TYR A O 1
ATOM 1252 N N . THR A 1 166 ? 21.166 -22.467 -92.239 1.00 62.81 166 THR A N 1
ATOM 1253 C CA . THR A 1 166 ? 22.181 -22.707 -93.263 1.00 62.81 166 THR A CA 1
ATOM 1254 C C . THR A 1 166 ? 21.496 -22.749 -94.615 1.00 62.81 166 THR A C 1
ATOM 1256 O O . THR A 1 166 ? 20.985 -23.791 -95.013 1.00 62.81 166 THR A O 1
ATOM 1259 N N . TYR A 1 167 ? 21.538 -21.626 -95.324 1.00 63.00 167 TYR A N 1
ATOM 1260 C CA . TYR A 1 167 ? 21.129 -21.603 -96.717 1.00 63.00 167 TYR A CA 1
ATOM 1261 C C . TYR A 1 167 ? 22.083 -22.477 -97.536 1.00 63.00 167 TYR A C 1
ATOM 1263 O O . TYR A 1 167 ? 23.306 -22.332 -97.442 1.00 63.00 167 TYR A O 1
ATOM 1271 N N . ASN A 1 168 ? 21.536 -23.405 -98.317 1.00 68.19 168 ASN A N 1
ATOM 1272 C CA . ASN A 1 168 ? 22.323 -24.151 -99.298 1.00 68.19 168 ASN A CA 1
ATOM 1273 C C . ASN A 1 168 ? 22.817 -23.198 -100.414 1.00 68.19 168 ASN A C 1
ATOM 1275 O O . ASN A 1 168 ? 22.367 -22.056 -100.515 1.00 68.19 168 ASN A O 1
ATOM 1279 N N . GLU A 1 169 ? 23.725 -23.642 -101.290 1.00 69.75 169 GLU A N 1
ATOM 1280 C CA . GLU A 1 169 ? 24.219 -22.810 -102.410 1.00 69.75 169 GLU A CA 1
ATOM 1281 C C . GLU A 1 169 ? 23.120 -22.388 -103.418 1.00 69.75 169 GLU A C 1
ATOM 1283 O O . GLU A 1 169 ? 23.398 -21.645 -104.357 1.00 69.75 169 GLU A O 1
ATOM 1288 N N . MET A 1 170 ? 21.869 -22.827 -103.222 1.00 65.38 170 MET A N 1
ATOM 1289 C CA . MET A 1 170 ? 20.690 -22.433 -103.998 1.00 65.38 170 MET A CA 1
ATOM 1290 C C . MET A 1 170 ? 19.815 -21.370 -103.308 1.00 65.38 170 MET A C 1
ATOM 1292 O O . MET A 1 170 ? 18.858 -20.901 -103.918 1.00 65.38 170 MET A O 1
ATOM 1296 N N . GLY A 1 171 ? 20.166 -20.919 -102.098 1.00 62.84 171 GLY A N 1
ATOM 1297 C CA . GLY A 1 171 ? 19.492 -19.803 -101.428 1.00 62.84 171 GLY A CA 1
ATOM 1298 C C . GLY A 1 171 ? 18.179 -20.153 -100.721 1.00 62.84 171 GLY A C 1
ATOM 1299 O O . GLY A 1 171 ? 17.423 -19.237 -100.397 1.00 62.84 171 GLY A O 1
ATOM 1300 N N . ASP A 1 172 ? 17.935 -21.430 -100.421 1.00 62.44 172 ASP A N 1
ATOM 1301 C CA . ASP A 1 172 ? 16.798 -21.879 -99.603 1.00 62.44 172 ASP A CA 1
ATOM 1302 C C . ASP A 1 172 ? 17.229 -22.100 -98.140 1.00 62.44 172 ASP A C 1
ATOM 1304 O O . ASP A 1 172 ? 18.335 -22.611 -97.944 1.00 62.44 172 ASP A O 1
ATOM 1308 N N . PRO A 1 173 ? 16.416 -21.702 -97.134 1.00 66.12 173 PRO A N 1
ATOM 1309 C CA . PRO A 1 173 ? 16.794 -21.707 -95.713 1.00 66.12 173 PRO A CA 1
ATOM 1310 C C . PRO A 1 173 ? 17.035 -23.093 -95.112 1.00 66.12 173 PRO A C 1
ATOM 1312 O O . PRO A 1 173 ? 16.341 -24.056 -95.513 1.00 66.12 173 PRO A O 1
#

Secondary structure (DSSP, 8-state):
-HHHHHHHHHHHHHHHHGGGG----------BTTB---SS--HHHHHHHHHHHHHHHHHHHHHHHHHHHHHHHHHHHHTT---HHHHHHHHHHHHHHHHHHHHHHHHHHH-HHHHS-----------TTSS----S---S---------HHHHHHHHHHHHHTT----TTS--

Sequence (173 aa):
MKNIKAILLLLILSILVLPVGVLALENDYPDILGNVLPANPDIADLVSYFANIGISISLILATLVIIFGGLQYMVYNALGKSTSEGKDWVKSGLLGMFLLVTAYIILSTINPALANPTIGKLLDVIPFINRSIPSLNQGPPKMIYKEIPLGTLAETVLSRKISCYTYNEMGDP

pLDDT: mean 77.41, std 13.62, range [49.47, 96.0]

Radius of gyration: 40.84 Å; chains: 1; bounding box: 67×50×132 Å